Protein AF-A0A6A5HB30-F1 (afdb_monomer_lite)

Foldseek 3Di:
DDDDDPPPVCPPQDADDLVLLLVLLCQLPPPPDPVSVVVSLVSLLSHDDALVSCVVSVVLVSCVPRPVPPPVCVVSSVSNVVVSVVSVVVVVVVVVVVPPPPPPPDPVDHPDPPPPCVVVVVVVVCVVPVDDDDDDDPPDDPPPPDD

Structure (mmCIF, N/CA/C/O backbone):
data_AF-A0A6A5HB30-F1
#
_entry.id   AF-A0A6A5HB30-F1
#
loop_
_atom_site.group_PDB
_atom_site.id
_atom_site.type_symbol
_atom_site.label_atom_id
_atom_site.label_alt_id
_atom_site.label_comp_id
_atom_site.label_asym_id
_atom_site.label_entity_id
_atom_site.label_seq_id
_atom_site.pdbx_PDB_ins_code
_atom_site.Cartn_x
_atom_site.Cartn_y
_atom_site.Cartn_z
_atom_site.occupancy
_atom_site.B_iso_or_equiv
_atom_site.auth_seq_id
_atom_site.auth_comp_id
_atom_site.auth_asym_id
_atom_site.auth_atom_id
_atom_site.pdbx_PDB_model_num
ATOM 1 N N . MET A 1 1 ? 32.872 -23.293 -3.350 1.00 38.50 1 MET A N 1
ATOM 2 C CA . MET A 1 1 ? 32.042 -22.266 -4.014 1.00 38.50 1 MET A CA 1
ATOM 3 C C . MET A 1 1 ? 30.632 -22.384 -3.465 1.00 38.50 1 MET A C 1
ATOM 5 O O . MET A 1 1 ? 29.986 -23.395 -3.697 1.00 38.50 1 MET A O 1
ATOM 9 N N . SER A 1 2 ? 30.231 -21.427 -2.628 1.00 39.72 2 SER A N 1
ATOM 10 C CA . SER A 1 2 ? 28.937 -21.424 -1.940 1.00 39.72 2 SER A CA 1
ATOM 11 C C . SER A 1 2 ? 27.836 -21.044 -2.929 1.00 39.72 2 SER A C 1
ATOM 13 O O . SER A 1 2 ? 27.854 -19.940 -3.472 1.00 39.72 2 SER A O 1
ATOM 15 N N . GLN A 1 3 ? 26.915 -21.969 -3.198 1.00 41.75 3 GLN A N 1
ATOM 16 C CA . GLN A 1 3 ? 25.703 -21.702 -3.964 1.00 41.75 3 GLN A CA 1
ATOM 17 C C . GLN A 1 3 ? 24.759 -20.893 -3.071 1.00 41.75 3 GLN A C 1
ATOM 19 O O . GLN A 1 3 ? 24.111 -21.438 -2.178 1.00 41.75 3 GLN A O 1
ATOM 24 N N . TYR A 1 4 ? 24.713 -19.576 -3.272 1.00 42.59 4 TYR A N 1
ATOM 25 C CA . TYR A 1 4 ? 23.709 -18.743 -2.623 1.00 42.59 4 TYR A CA 1
ATOM 26 C C . TYR A 1 4 ? 22.340 -19.079 -3.212 1.00 42.59 4 TYR A C 1
ATOM 28 O O . TYR A 1 4 ? 22.024 -18.776 -4.360 1.00 42.59 4 TYR A O 1
ATOM 36 N N . SER A 1 5 ? 21.566 -19.778 -2.391 1.00 40.00 5 SER A N 1
ATOM 37 C CA . SER A 1 5 ? 20.179 -20.144 -2.607 1.00 40.00 5 SER A CA 1
ATOM 38 C C . SER A 1 5 ? 19.326 -18.925 -2.971 1.00 40.00 5 SER A C 1
ATOM 40 O O . SER A 1 5 ? 19.146 -18.012 -2.164 1.00 40.00 5 SER A O 1
ATOM 42 N N . ASN A 1 6 ? 18.767 -18.939 -4.182 1.00 41.19 6 ASN A N 1
ATOM 43 C CA . ASN A 1 6 ? 17.699 -18.045 -4.616 1.00 41.19 6 ASN A CA 1
ATOM 44 C C . ASN A 1 6 ? 16.396 -18.409 -3.888 1.00 41.19 6 ASN A C 1
ATOM 46 O O . ASN A 1 6 ? 15.515 -19.052 -4.457 1.00 41.19 6 ASN A O 1
ATOM 50 N N . TYR A 1 7 ? 16.240 -17.974 -2.639 1.00 42.50 7 TYR A N 1
ATOM 51 C CA . TYR A 1 7 ? 14.930 -17.952 -1.989 1.00 42.50 7 TYR A CA 1
ATOM 52 C C . TYR A 1 7 ? 14.141 -16.733 -2.480 1.00 42.50 7 TYR A C 1
ATOM 54 O O . TYR A 1 7 ? 13.927 -15.769 -1.751 1.00 42.50 7 TYR A O 1
ATOM 62 N N . SER A 1 8 ? 13.696 -16.776 -3.737 1.00 45.44 8 SER A N 1
ATOM 63 C CA . SER A 1 8 ? 12.471 -16.056 -4.084 1.00 45.44 8 SER A CA 1
ATOM 64 C C . SER A 1 8 ? 11.327 -16.906 -3.542 1.00 45.44 8 SER A C 1
ATOM 66 O O . SER A 1 8 ? 10.981 -17.934 -4.121 1.00 45.44 8 SER A O 1
ATOM 68 N N . ASP A 1 9 ? 10.808 -16.526 -2.372 1.00 41.88 9 ASP A N 1
ATOM 69 C CA . ASP A 1 9 ? 9.540 -17.020 -1.833 1.00 41.88 9 ASP A CA 1
ATOM 70 C C . ASP A 1 9 ? 8.457 -16.695 -2.874 1.00 41.88 9 ASP A C 1
ATOM 72 O O . ASP A 1 9 ? 7.873 -15.610 -2.892 1.00 41.88 9 ASP A O 1
ATOM 76 N N . ARG A 1 10 ? 8.278 -17.602 -3.843 1.00 48.53 10 ARG A N 1
ATOM 77 C CA . ARG A 1 10 ? 7.254 -17.542 -4.886 1.00 48.53 10 ARG A CA 1
ATOM 78 C C . ARG A 1 10 ? 5.907 -17.818 -4.230 1.00 48.53 10 ARG A C 1
ATOM 80 O O . ARG A 1 10 ? 5.270 -18.836 -4.495 1.00 48.53 10 ARG A O 1
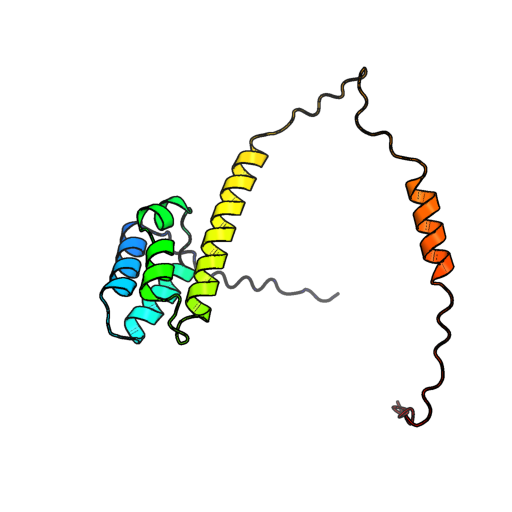ATOM 87 N N . ARG A 1 11 ? 5.438 -16.900 -3.386 1.00 49.28 11 ARG A N 1
ATOM 88 C CA . ARG A 1 11 ? 4.004 -16.792 -3.130 1.00 49.28 11 ARG A CA 1
ATOM 89 C C . ARG A 1 11 ? 3.377 -16.508 -4.481 1.00 49.28 11 ARG A C 1
ATOM 91 O O . ARG A 1 11 ? 3.699 -15.502 -5.109 1.00 49.28 11 ARG A O 1
ATOM 98 N N . SER A 1 12 ? 2.572 -17.452 -4.963 1.00 44.22 12 SER A N 1
ATOM 99 C CA . SER A 1 12 ? 1.877 -17.355 -6.242 1.00 44.22 12 SER A CA 1
ATOM 100 C C . SER A 1 12 ? 1.218 -15.983 -6.335 1.00 44.22 12 SER A C 1
ATOM 102 O O . SER A 1 12 ? 0.277 -15.697 -5.597 1.00 44.22 12 SER A O 1
ATOM 104 N N . ALA A 1 13 ? 1.755 -15.139 -7.212 1.00 48.69 13 ALA A N 1
ATOM 105 C CA . ALA A 1 13 ? 1.201 -13.855 -7.592 1.00 48.69 13 ALA A CA 1
ATOM 106 C C . ALA A 1 13 ? -0.289 -14.048 -7.904 1.00 48.69 13 ALA A C 1
ATOM 108 O O . ALA A 1 13 ? -0.641 -14.630 -8.929 1.00 48.69 13 ALA A O 1
ATOM 109 N N . VAL A 1 14 ? -1.172 -13.661 -6.978 1.00 51.62 14 VAL A N 1
ATOM 110 C CA . VAL A 1 14 ? -2.614 -13.809 -7.177 1.00 51.62 14 VAL A CA 1
ATOM 111 C C . VAL A 1 14 ? -2.991 -12.813 -8.268 1.00 51.62 14 VAL A C 1
ATOM 113 O O . VAL A 1 14 ? -2.870 -11.613 -8.008 1.00 51.62 14 VAL A O 1
ATOM 116 N N . PRO A 1 15 ? -3.456 -13.258 -9.454 1.00 54.09 15 PRO A N 1
ATOM 117 C CA . PRO A 1 15 ? -3.842 -12.342 -10.515 1.00 54.09 15 PRO A CA 1
ATOM 118 C C . PRO A 1 15 ? -4.932 -11.426 -9.964 1.00 54.09 15 PRO A C 1
ATOM 120 O O . PRO A 1 15 ? -6.010 -11.862 -9.532 1.00 54.09 15 PRO A O 1
ATOM 123 N N . ALA A 1 16 ? -4.588 -10.150 -9.854 1.00 61.09 16 ALA A N 1
ATOM 124 C CA . ALA A 1 16 ? -5.405 -9.188 -9.154 1.00 61.09 16 ALA A CA 1
ATOM 125 C C . ALA A 1 16 ? -6.556 -8.739 -10.060 1.00 61.09 16 ALA A C 1
ATOM 127 O O . ALA A 1 16 ? -6.384 -7.959 -10.990 1.00 61.09 16 ALA A O 1
ATOM 128 N N . SER A 1 17 ? -7.760 -9.231 -9.760 1.00 75.00 17 SER A N 1
ATOM 129 C CA . SER A 1 17 ? -8.995 -8.651 -10.287 1.00 75.00 17 SER A CA 1
ATOM 130 C C . SER A 1 17 ? -9.205 -7.272 -9.660 1.00 75.00 17 SER A C 1
ATOM 132 O O . SER A 1 17 ? -9.070 -7.108 -8.442 1.00 75.00 17 SER A O 1
ATOM 134 N N . PHE A 1 18 ? -9.594 -6.296 -10.482 1.00 85.25 18 PHE A N 1
ATOM 135 C CA . PHE A 1 18 ? -10.047 -4.970 -10.051 1.00 85.25 18 PHE A CA 1
ATOM 136 C C . PHE A 1 18 ? -11.014 -5.040 -8.856 1.00 85.25 18 PHE A C 1
ATOM 138 O O . PHE A 1 18 ? -10.934 -4.234 -7.930 1.00 85.25 18 PHE A O 1
ATOM 145 N N . GLU A 1 19 ? -11.880 -6.053 -8.817 1.00 88.12 19 GLU A N 1
ATOM 146 C CA . GLU A 1 19 ? -12.846 -6.259 -7.737 1.00 88.12 19 GLU A CA 1
ATOM 147 C C . GLU A 1 19 ? -12.191 -6.553 -6.385 1.00 88.12 19 GLU A C 1
ATOM 149 O O . GLU A 1 19 ? -12.672 -6.077 -5.356 1.00 88.12 19 GLU A O 1
ATOM 154 N N . LYS A 1 20 ? -11.075 -7.292 -6.365 1.00 90.88 20 LYS A N 1
ATOM 155 C CA . LYS A 1 20 ? -10.335 -7.575 -5.126 1.00 90.88 20 LYS A CA 1
ATOM 156 C C . LYS A 1 20 ? -9.680 -6.311 -4.588 1.00 90.88 20 LYS A C 1
ATOM 158 O O . LYS A 1 20 ? -9.789 -6.034 -3.395 1.00 90.88 20 LYS A O 1
ATOM 163 N N . VAL A 1 21 ? -9.072 -5.515 -5.470 1.00 92.06 21 VAL A N 1
ATOM 164 C CA . VAL A 1 21 ? -8.468 -4.224 -5.102 1.00 92.06 21 VAL A CA 1
ATOM 165 C C . VAL A 1 21 ? -9.536 -3.298 -4.536 1.00 92.06 21 VAL A C 1
ATOM 167 O O . VAL A 1 21 ? -9.348 -2.719 -3.466 1.00 92.06 21 VAL A O 1
ATOM 170 N N . LYS A 1 22 ? -10.692 -3.233 -5.207 1.00 93.75 22 LYS A N 1
ATOM 171 C CA . LYS A 1 22 ? -11.865 -2.467 -4.781 1.00 93.75 22 LYS A CA 1
ATOM 172 C C . LYS A 1 22 ? -12.415 -2.944 -3.436 1.00 93.75 22 LYS A C 1
ATOM 174 O O . LYS A 1 22 ? -12.831 -2.131 -2.616 1.00 93.75 22 LYS A O 1
ATOM 179 N N . ARG A 1 23 ? -12.430 -4.255 -3.189 1.00 94.56 23 ARG A N 1
ATOM 180 C CA . ARG A 1 23 ? -12.871 -4.819 -1.910 1.00 94.56 23 ARG A CA 1
ATOM 181 C C . ARG A 1 23 ? -11.931 -4.418 -0.777 1.00 94.56 23 ARG A C 1
ATOM 183 O O . ARG A 1 23 ? -12.400 -3.858 0.204 1.00 94.56 23 ARG A O 1
ATOM 190 N N . TYR A 1 24 ? -10.625 -4.628 -0.930 1.00 95.00 24 TYR A N 1
ATOM 191 C CA . TYR A 1 24 ? -9.669 -4.256 0.115 1.00 95.00 24 TYR A CA 1
ATOM 192 C C . TYR A 1 24 ? -9.621 -2.744 0.352 1.00 95.00 24 TYR A C 1
ATOM 194 O O . TYR A 1 24 ? -9.531 -2.307 1.494 1.00 95.00 24 TYR A O 1
ATOM 202 N N . THR A 1 25 ? -9.760 -1.923 -0.691 1.00 94.19 25 THR A N 1
ATOM 203 C CA . THR A 1 25 ? -9.892 -0.467 -0.504 1.00 94.19 25 THR A CA 1
ATOM 204 C C . THR A 1 25 ? -11.166 -0.086 0.240 1.00 94.19 25 THR A C 1
ATOM 206 O O . THR A 1 25 ? -11.108 0.778 1.110 1.00 94.19 25 THR A O 1
ATOM 209 N N . LYS A 1 26 ? -12.302 -0.741 -0.026 1.00 95.69 26 LYS A N 1
ATOM 210 C CA . LYS A 1 26 ? -13.515 -0.553 0.785 1.00 95.69 26 LYS A CA 1
ATOM 211 C C . LYS A 1 26 ? -13.289 -0.953 2.241 1.00 95.69 26 LYS A C 1
ATOM 213 O O . LYS A 1 26 ? -13.681 -0.200 3.128 1.00 95.69 26 LYS A O 1
ATOM 218 N N . ASP A 1 27 ? -12.631 -2.082 2.484 1.00 96.31 27 ASP A N 1
ATOM 219 C CA . ASP A 1 27 ? -12.310 -2.541 3.837 1.00 96.31 27 ASP A CA 1
ATOM 220 C C . ASP A 1 27 ? -11.443 -1.506 4.579 1.00 96.31 27 ASP A C 1
ATOM 222 O O . ASP A 1 27 ? -11.701 -1.223 5.746 1.00 96.31 27 ASP A O 1
ATOM 226 N N . LEU A 1 28 ? -10.491 -0.856 3.896 1.00 95.12 28 LEU A N 1
ATOM 227 C CA . LEU A 1 28 ? -9.703 0.244 4.469 1.00 95.12 28 LEU A CA 1
ATOM 228 C C . LEU A 1 28 ? -10.526 1.504 4.782 1.00 95.12 28 LEU A C 1
ATOM 230 O O . LEU A 1 28 ? -10.146 2.262 5.670 1.00 95.12 28 LEU A O 1
ATOM 234 N N . VAL A 1 29 ? -11.617 1.777 4.068 1.00 95.81 29 VAL A N 1
ATOM 235 C CA . VAL A 1 29 ? -12.422 2.993 4.292 1.00 95.81 29 VAL A CA 1
ATOM 236 C C . VAL A 1 29 ? -13.481 2.777 5.370 1.00 95.81 29 VAL A C 1
ATOM 238 O O . VAL A 1 29 ? -13.685 3.645 6.216 1.00 95.81 29 VAL A O 1
ATOM 241 N N . TYR A 1 30 ? -14.174 1.640 5.323 1.00 95.31 30 TYR A N 1
ATOM 242 C CA . TYR A 1 30 ? -15.398 1.429 6.097 1.00 95.31 30 TYR A CA 1
ATOM 243 C C . TYR A 1 30 ? -15.214 0.517 7.308 1.00 95.31 30 TYR A C 1
ATOM 245 O O . TYR A 1 30 ? -16.040 0.559 8.222 1.00 95.31 30 TYR A O 1
ATOM 253 N N . SER A 1 31 ? -14.166 -0.311 7.340 1.00 93.56 31 SER A N 1
ATOM 254 C CA . SER A 1 31 ? -13.970 -1.222 8.464 1.00 93.56 31 SER A CA 1
ATOM 255 C C . SER A 1 31 ? -13.434 -0.492 9.692 1.00 93.56 31 SER A C 1
ATOM 257 O O . SER A 1 31 ? -12.569 0.379 9.599 1.00 93.56 31 SER A O 1
ATOM 259 N N . LYS A 1 32 ? -13.932 -0.888 10.865 1.00 92.44 32 LYS A N 1
ATOM 260 C CA . LYS A 1 32 ? -13.403 -0.474 12.174 1.00 92.44 32 LYS A CA 1
ATOM 261 C C . LYS A 1 32 ? -12.508 -1.549 12.797 1.00 92.44 32 LYS A C 1
ATOM 263 O O . LYS A 1 32 ? -11.760 -1.266 13.730 1.00 92.44 32 LYS A O 1
ATOM 268 N N . ASP A 1 33 ? -12.555 -2.770 12.267 1.00 95.94 33 ASP A N 1
ATOM 269 C CA . ASP A 1 33 ? -11.836 -3.910 12.819 1.00 95.94 33 ASP A CA 1
ATOM 270 C C . ASP A 1 33 ? -10.379 -3.921 12.365 1.00 95.94 33 ASP A C 1
ATOM 272 O O . ASP A 1 33 ? -10.076 -4.138 11.188 1.00 95.94 33 ASP A O 1
ATOM 276 N N . LYS A 1 34 ? -9.453 -3.800 13.326 1.00 94.12 34 LYS A N 1
ATOM 277 C CA . LYS A 1 34 ? -8.003 -3.816 13.058 1.00 94.12 34 LYS A CA 1
ATOM 278 C C . LYS A 1 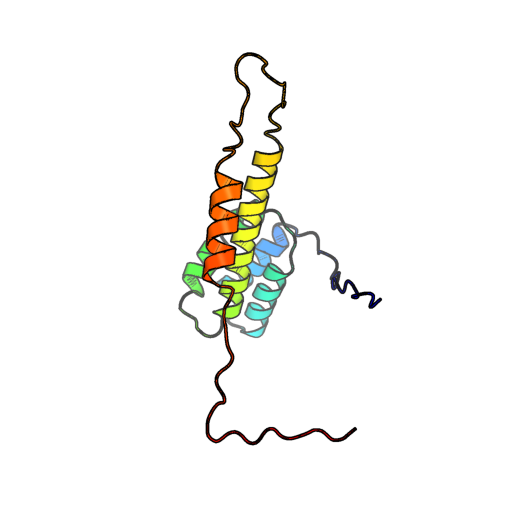34 ? -7.563 -5.056 12.272 1.00 94.12 34 LYS A C 1
ATOM 280 O O . LYS A 1 34 ? -6.719 -4.962 11.387 1.00 94.12 34 LYS A O 1
ATOM 285 N N . LYS A 1 35 ? -8.158 -6.224 12.549 1.00 95.62 35 LYS A N 1
ATOM 286 C CA . LYS A 1 35 ? -7.856 -7.477 11.829 1.00 95.62 35 LYS A CA 1
ATOM 287 C C . LYS A 1 35 ? -8.224 -7.392 10.346 1.00 95.62 35 LYS A C 1
ATOM 289 O O . LYS A 1 35 ? -7.461 -7.852 9.501 1.00 95.62 35 LYS A O 1
ATOM 294 N N . VAL A 1 36 ? -9.372 -6.793 10.034 1.00 96.31 36 VAL A N 1
ATOM 295 C CA . VAL A 1 36 ? -9.848 -6.617 8.656 1.00 96.31 36 VAL A CA 1
ATOM 296 C C . VAL A 1 36 ? -8.981 -5.595 7.926 1.00 96.31 36 VAL A C 1
ATOM 298 O O . VAL A 1 36 ? -8.541 -5.861 6.812 1.00 96.31 36 VAL A O 1
ATOM 301 N N . ILE A 1 37 ? -8.653 -4.481 8.585 1.00 95.88 37 ILE A N 1
ATOM 302 C CA . ILE A 1 37 ? -7.760 -3.445 8.050 1.00 95.88 37 ILE A CA 1
ATOM 303 C C . ILE A 1 37 ? -6.371 -4.028 7.740 1.00 95.88 37 ILE A C 1
ATOM 305 O O . ILE A 1 37 ? -5.870 -3.873 6.629 1.00 95.88 37 ILE A O 1
ATOM 309 N N . ASN A 1 38 ? -5.769 -4.771 8.674 1.00 95.56 38 ASN A N 1
ATOM 310 C CA . ASN A 1 38 ? -4.465 -5.410 8.463 1.00 95.56 38 ASN A CA 1
ATOM 311 C C . ASN A 1 38 ? -4.496 -6.431 7.322 1.00 95.56 38 ASN A C 1
ATOM 313 O O . ASN A 1 38 ? -3.570 -6.481 6.512 1.00 95.56 38 ASN A O 1
ATOM 317 N N . ARG A 1 39 ? -5.577 -7.212 7.215 1.00 95.75 39 ARG A N 1
ATOM 318 C CA . ARG A 1 39 ? -5.772 -8.130 6.089 1.00 95.75 39 ARG A CA 1
ATOM 319 C C . ARG A 1 39 ? -5.878 -7.380 4.762 1.00 95.75 39 ARG A C 1
ATOM 321 O O . ARG A 1 39 ? -5.326 -7.849 3.772 1.00 95.75 39 ARG A O 1
ATOM 328 N N . ALA A 1 40 ? -6.562 -6.239 4.734 1.00 95.81 40 ALA A N 1
ATOM 329 C CA . ALA A 1 40 ? -6.673 -5.413 3.539 1.00 95.81 40 ALA A CA 1
ATOM 330 C C . ALA A 1 40 ? -5.315 -4.829 3.123 1.00 95.81 40 ALA A C 1
ATOM 332 O O . ALA A 1 40 ? -4.958 -4.908 1.949 1.00 95.81 40 ALA A O 1
ATOM 333 N N . PHE A 1 41 ? -4.522 -4.330 4.078 1.00 96.19 41 PHE A N 1
ATOM 334 C CA . PHE A 1 41 ? -3.150 -3.882 3.824 1.00 96.19 41 PHE A CA 1
ATOM 335 C C . PHE A 1 41 ? -2.277 -4.990 3.234 1.00 96.19 41 PHE A C 1
ATOM 337 O O . PHE A 1 41 ? -1.652 -4.786 2.194 1.00 96.19 41 PHE A O 1
ATOM 344 N N . LEU A 1 42 ? -2.273 -6.168 3.863 1.00 94.56 42 LEU A N 1
ATOM 345 C CA . LEU A 1 42 ? -1.506 -7.317 3.386 1.00 94.56 42 LEU A CA 1
ATOM 346 C C . LEU A 1 42 ? -1.966 -7.750 1.988 1.00 94.56 42 LEU A C 1
ATOM 348 O O . LEU A 1 42 ? -1.145 -7.919 1.093 1.00 94.56 42 LEU A O 1
ATOM 352 N N . GLY A 1 43 ? -3.281 -7.839 1.772 1.00 93.12 43 GLY A N 1
ATOM 353 C CA . GLY A 1 43 ? -3.851 -8.194 0.476 1.00 93.12 43 GLY A CA 1
ATOM 354 C C . GLY A 1 43 ? -3.442 -7.221 -0.631 1.00 93.12 43 GLY A C 1
ATOM 355 O O . GLY A 1 43 ? -3.035 -7.651 -1.707 1.00 93.12 43 GLY A O 1
ATOM 356 N N . LEU A 1 44 ? -3.476 -5.912 -0.368 1.00 93.69 44 LEU A N 1
ATOM 357 C CA . LEU A 1 44 ? -3.006 -4.904 -1.323 1.00 93.69 44 LEU A CA 1
ATOM 358 C C . LEU A 1 44 ? -1.492 -5.004 -1.582 1.00 93.69 44 LEU A C 1
ATOM 360 O O . LEU A 1 44 ? -1.048 -4.801 -2.716 1.00 93.69 44 LEU A O 1
ATOM 364 N N . ALA A 1 45 ? -0.701 -5.342 -0.562 1.00 92.12 45 ALA A N 1
ATOM 365 C CA . ALA A 1 45 ? 0.749 -5.480 -0.669 1.00 92.12 45 ALA A CA 1
ATOM 366 C C . ALA A 1 45 ? 1.172 -6.736 -1.450 1.00 92.12 45 ALA A C 1
ATOM 368 O O . ALA A 1 45 ? 2.136 -6.672 -2.209 1.00 92.12 45 ALA A O 1
ATOM 369 N N . GLU A 1 46 ? 0.424 -7.834 -1.359 1.00 90.94 46 GLU A N 1
ATOM 370 C CA . GLU A 1 46 ? 0.737 -9.096 -2.050 1.00 90.94 46 GLU A CA 1
ATOM 371 C C . GLU A 1 46 ? 0.201 -9.160 -3.493 1.00 90.94 46 GLU A C 1
ATOM 373 O O . GLU A 1 46 ? 0.725 -9.902 -4.319 1.00 90.94 46 GLU A O 1
ATOM 378 N N . MET A 1 47 ? -0.824 -8.375 -3.838 1.00 89.31 47 MET A N 1
ATOM 379 C CA . MET A 1 47 ? -1.429 -8.399 -5.179 1.00 89.31 47 MET A CA 1
ATOM 380 C C . MET A 1 47 ? -0.496 -7.899 -6.285 1.00 89.31 47 MET A C 1
ATOM 382 O O . MET A 1 47 ? -0.012 -6.771 -6.232 1.00 89.31 47 MET A O 1
ATOM 386 N N . THR A 1 48 ? -0.339 -8.665 -7.354 1.00 86.44 48 THR A N 1
ATOM 387 C CA . THR A 1 48 ? 0.352 -8.224 -8.570 1.00 86.44 48 THR A CA 1
ATOM 388 C C . THR A 1 48 ? -0.670 -7.694 -9.578 1.00 86.44 48 THR A C 1
ATOM 390 O O . THR A 1 48 ? -1.403 -8.450 -10.217 1.00 86.44 48 THR A O 1
ATOM 393 N N . CYS A 1 49 ? -0.751 -6.371 -9.704 1.00 85.38 49 CYS A N 1
ATOM 394 C CA . CYS A 1 49 ? -1.551 -5.693 -10.725 1.00 85.38 49 CYS A CA 1
ATOM 395 C C . CYS A 1 49 ? -0.813 -4.474 -11.272 1.00 85.38 49 CYS A C 1
ATOM 397 O O . CYS A 1 49 ? 0.021 -3.900 -10.565 1.00 85.38 49 CYS A O 1
ATOM 399 N N . PRO A 1 50 ? -1.168 -4.043 -12.493 1.00 88.88 50 PRO A N 1
ATOM 400 C CA . PRO A 1 50 ? -0.632 -2.819 -13.049 1.00 88.88 50 PRO A CA 1
ATOM 401 C C . PRO A 1 50 ? -1.176 -1.600 -12.286 1.00 88.88 50 PRO A C 1
ATOM 403 O O . PRO A 1 50 ? -2.238 -1.649 -11.644 1.00 88.88 50 PRO A O 1
ATOM 406 N N . ILE A 1 51 ? -0.416 -0.505 -12.331 1.00 92.06 51 ILE A N 1
ATOM 407 C CA . ILE A 1 51 ? -0.660 0.693 -11.518 1.00 92.06 51 ILE A CA 1
ATOM 408 C C . ILE A 1 51 ? -2.049 1.304 -11.757 1.00 92.06 51 ILE A C 1
ATOM 410 O O . ILE A 1 51 ? -2.660 1.803 -10.807 1.00 92.06 51 ILE A O 1
ATOM 414 N N . GLU A 1 52 ? -2.616 1.179 -12.965 1.00 91.06 52 GLU A N 1
ATOM 415 C CA . GLU A 1 52 ? -3.916 1.780 -13.303 1.00 91.06 52 GLU A CA 1
ATOM 416 C C . GLU A 1 52 ? -5.045 1.246 -12.416 1.00 91.06 52 GLU A C 1
ATOM 418 O O . GLU A 1 52 ? -6.018 1.951 -12.148 1.00 91.06 52 GLU A O 1
ATOM 423 N N . ILE A 1 53 ? -4.945 -0.001 -11.948 1.00 91.75 53 ILE A N 1
ATOM 424 C CA . ILE A 1 53 ? -5.964 -0.595 -11.078 1.00 91.75 53 ILE A CA 1
ATOM 425 C C . ILE A 1 53 ? -5.956 0.089 -9.707 1.00 91.75 53 ILE A C 1
ATOM 427 O O . ILE A 1 53 ? -7.023 0.404 -9.167 1.00 91.75 53 ILE A O 1
ATOM 431 N N . PHE A 1 54 ? -4.770 0.354 -9.156 1.00 92.44 54 PHE A N 1
ATOM 432 C CA . PHE A 1 54 ? -4.634 1.053 -7.880 1.00 92.44 54 PHE A CA 1
ATOM 433 C C . PHE A 1 54 ? -5.052 2.524 -7.991 1.00 92.44 54 PHE A C 1
ATOM 435 O O . PHE A 1 54 ? -5.713 3.041 -7.086 1.00 92.44 54 PHE A O 1
ATOM 442 N N . GLU A 1 55 ? -4.734 3.175 -9.112 1.00 92.56 55 GLU A N 1
ATOM 443 C CA . GLU A 1 55 ? -5.132 4.558 -9.396 1.00 92.56 55 GLU A CA 1
ATOM 444 C C . GLU A 1 55 ? -6.650 4.691 -9.556 1.00 92.56 55 GLU A C 1
ATOM 446 O O . GLU A 1 55 ? -7.263 5.552 -8.916 1.00 92.56 55 GLU A O 1
ATOM 451 N N . LYS A 1 56 ? -7.289 3.784 -10.310 1.00 92.38 56 LYS A N 1
ATOM 452 C CA . LYS A 1 56 ? -8.756 3.729 -10.446 1.00 92.38 56 LYS A CA 1
ATOM 453 C C . LYS A 1 56 ? -9.457 3.514 -9.103 1.00 92.38 56 LYS A C 1
ATOM 455 O O . LYS A 1 56 ? -10.517 4.090 -8.872 1.00 92.38 56 LYS A O 1
ATOM 460 N N . CYS A 1 57 ? -8.871 2.715 -8.210 1.00 92.50 57 CYS A N 1
ATOM 461 C CA . CYS A 1 57 ? -9.398 2.502 -6.857 1.00 92.50 57 CYS A CA 1
ATOM 462 C C . CYS A 1 57 ? -9.005 3.609 -5.863 1.00 92.50 57 CYS A C 1
ATOM 464 O O . CYS A 1 57 ? -9.381 3.527 -4.695 1.00 92.50 57 CYS A O 1
ATOM 466 N N . GLN A 1 58 ? -8.264 4.633 -6.302 1.00 94.19 58 GLN A N 1
ATOM 467 C CA . GLN A 1 58 ? -7.831 5.775 -5.492 1.00 94.19 58 GLN A CA 1
ATOM 468 C C . GLN A 1 58 ? -7.094 5.376 -4.202 1.00 94.19 58 GLN A C 1
ATOM 470 O O . GLN A 1 58 ? -7.213 6.044 -3.173 1.00 94.19 58 GLN A O 1
ATOM 475 N N . VAL A 1 59 ? -6.314 4.292 -4.258 1.00 94.12 59 VAL A N 1
ATOM 476 C CA . VAL A 1 59 ? -5.668 3.689 -3.078 1.00 94.12 59 VAL A CA 1
ATOM 477 C C . VAL A 1 59 ? -4.780 4.707 -2.363 1.00 94.12 59 VAL A C 1
ATOM 479 O O . VAL A 1 59 ? -4.915 4.899 -1.160 1.00 94.12 59 VAL A O 1
ATOM 482 N N . GLU A 1 60 ? -3.939 5.432 -3.101 1.00 94.38 60 GLU A N 1
ATOM 483 C CA . GLU A 1 60 ? -3.034 6.444 -2.539 1.00 94.38 60 GLU A CA 1
ATOM 484 C C . GLU A 1 60 ? -3.784 7.569 -1.808 1.00 94.38 60 GLU A C 1
ATOM 486 O O . GLU A 1 60 ? -3.417 7.944 -0.695 1.00 94.38 60 GLU A O 1
ATOM 491 N N . LYS A 1 61 ? -4.898 8.051 -2.379 1.00 95.12 61 LYS A N 1
ATOM 492 C CA . LYS A 1 61 ? -5.741 9.078 -1.745 1.00 95.12 61 LYS A CA 1
ATOM 493 C C . LYS A 1 61 ? -6.350 8.571 -0.440 1.00 95.12 61 LYS A C 1
ATOM 495 O O . LYS A 1 61 ? -6.415 9.315 0.536 1.00 95.12 61 LYS A O 1
ATOM 500 N N . ILE A 1 62 ? -6.786 7.310 -0.408 1.00 94.81 62 ILE A N 1
ATOM 501 C CA . ILE A 1 62 ? -7.337 6.676 0.797 1.00 94.81 62 ILE A CA 1
ATOM 502 C C . ILE A 1 62 ? -6.257 6.561 1.879 1.00 94.81 62 ILE A C 1
ATOM 504 O O . ILE A 1 62 ? -6.514 6.923 3.028 1.00 94.81 62 ILE A O 1
ATOM 508 N N . LEU A 1 63 ? -5.048 6.120 1.523 1.00 95.00 63 LEU A N 1
ATOM 509 C CA . LEU A 1 63 ? -3.926 6.030 2.462 1.00 95.00 63 LEU A CA 1
ATOM 510 C C . LEU A 1 63 ? -3.596 7.399 3.066 1.00 95.00 63 LEU A C 1
ATOM 512 O O . LEU A 1 63 ? -3.521 7.532 4.289 1.00 95.00 63 LEU A O 1
ATOM 516 N N . GLN A 1 64 ? -3.489 8.430 2.225 1.00 94.38 64 GLN A N 1
ATOM 517 C CA . GLN A 1 64 ? -3.204 9.790 2.678 1.00 94.38 64 GLN A CA 1
ATOM 518 C C . GLN A 1 64 ? -4.313 10.354 3.575 1.00 94.38 64 GLN A C 1
ATOM 520 O O . GLN A 1 64 ? -4.018 10.951 4.606 1.00 94.38 64 GLN A O 1
ATOM 525 N N . LYS A 1 65 ? -5.584 10.145 3.214 1.00 95.00 65 LYS A N 1
ATOM 526 C CA . LYS A 1 65 ? -6.725 10.714 3.942 1.00 95.00 65 LYS A CA 1
ATOM 527 C C . LYS A 1 65 ? -6.995 10.027 5.280 1.00 95.00 65 LYS A C 1
ATOM 529 O O . LYS A 1 65 ? -7.344 10.699 6.243 1.00 95.00 65 LYS A O 1
ATOM 534 N N . PHE A 1 66 ? -6.899 8.700 5.336 1.00 93.19 66 PHE A N 1
ATOM 535 C CA . PHE A 1 66 ? -7.373 7.930 6.493 1.00 93.19 66 PHE A CA 1
ATOM 536 C C . PHE A 1 66 ? -6.261 7.359 7.372 1.00 93.19 66 PHE A C 1
ATOM 538 O O . PHE A 1 66 ? -6.553 6.962 8.504 1.00 93.19 66 PHE A O 1
ATOM 545 N N . TYR A 1 67 ? -5.024 7.275 6.871 1.00 94.06 67 TYR A N 1
ATOM 546 C CA . TYR A 1 67 ? -3.949 6.525 7.529 1.00 94.06 67 TYR A CA 1
ATOM 547 C C . TYR A 1 67 ? -2.624 7.286 7.675 1.00 94.06 67 TYR A C 1
ATOM 549 O O . TYR A 1 67 ? -1.791 6.846 8.462 1.00 94.06 67 TYR A O 1
ATOM 557 N N . LYS A 1 68 ? -2.437 8.440 7.017 1.00 89.88 68 LYS A N 1
ATOM 558 C CA . LYS A 1 68 ? -1.190 9.231 7.084 1.00 89.88 68 LYS A CA 1
ATOM 559 C C . LYS A 1 68 ? -0.777 9.635 8.500 1.00 89.88 68 LYS A C 1
ATOM 561 O O . LYS A 1 68 ? 0.408 9.660 8.791 1.00 89.88 68 LYS A O 1
ATOM 566 N N . GLU A 1 69 ? -1.736 9.942 9.367 1.00 92.62 69 GLU A N 1
ATOM 567 C CA . GLU A 1 69 ? -1.477 10.372 10.752 1.00 92.62 69 GLU A CA 1
ATOM 568 C C . GLU A 1 69 ? -1.601 9.221 11.762 1.00 92.62 69 GLU A C 1
ATOM 570 O O . GLU A 1 69 ? -1.366 9.393 12.957 1.00 92.62 69 GLU A O 1
ATOM 575 N N . LYS A 1 70 ? -1.958 8.015 11.301 1.00 91.69 70 LYS A N 1
ATOM 576 C CA . LYS A 1 70 ? -2.147 6.856 12.175 1.00 91.69 70 LYS A CA 1
ATOM 577 C C . LYS A 1 70 ? -0.846 6.081 12.322 1.00 91.69 70 LYS A C 1
ATOM 579 O O . LYS A 1 70 ? -0.548 5.206 11.509 1.00 91.69 70 LYS A O 1
ATOM 584 N N . VAL A 1 71 ? -0.132 6.351 13.414 1.00 92.56 71 VAL A N 1
ATOM 585 C CA . VAL A 1 71 ? 1.162 5.726 13.749 1.00 92.56 71 VAL A CA 1
ATOM 586 C C . VAL A 1 71 ? 1.110 4.195 13.689 1.00 92.56 71 VAL A C 1
ATOM 588 O O . VAL A 1 71 ? 2.039 3.565 13.194 1.00 92.56 71 VAL A O 1
ATOM 591 N N . GLU A 1 72 ? -0.012 3.593 14.102 1.00 92.81 72 GLU A N 1
ATOM 592 C CA . GLU A 1 72 ? -0.226 2.136 14.076 1.00 92.81 72 GLU A CA 1
ATOM 593 C C . GLU A 1 72 ? -0.082 1.502 12.679 1.00 92.81 72 GLU A C 1
ATOM 595 O O . GLU A 1 72 ? 0.178 0.303 12.575 1.00 92.81 72 GLU A O 1
ATOM 600 N N . TYR A 1 73 ? -0.266 2.289 11.613 1.00 94.94 73 TYR A N 1
ATOM 601 C CA . TYR A 1 73 ? -0.267 1.814 10.228 1.00 94.94 73 TYR A CA 1
ATOM 602 C C . TYR A 1 73 ? 0.871 2.397 9.380 1.00 94.94 73 TYR A C 1
ATOM 604 O O . TYR A 1 73 ? 0.890 2.187 8.167 1.00 94.94 73 TYR A O 1
ATOM 612 N N . PHE A 1 74 ? 1.826 3.121 9.976 1.00 94.44 74 PHE A N 1
ATOM 613 C CA . PHE A 1 74 ? 2.908 3.785 9.231 1.00 94.44 74 PHE A CA 1
ATOM 614 C C . PHE A 1 74 ? 3.718 2.822 8.372 1.00 94.44 74 PHE A C 1
ATOM 616 O O . PHE A 1 74 ? 3.998 3.114 7.211 1.00 94.44 74 PHE A O 1
ATOM 623 N N . TYR A 1 75 ? 4.055 1.654 8.916 1.00 94.81 75 TYR A N 1
ATOM 624 C CA . TYR A 1 75 ? 4.786 0.642 8.165 1.00 94.81 75 TYR A CA 1
ATOM 625 C C . TYR A 1 75 ? 3.992 0.178 6.935 1.00 94.81 75 TYR A C 1
ATOM 627 O O . TYR A 1 75 ? 4.507 0.191 5.820 1.00 94.81 75 TYR A O 1
ATOM 635 N N . GLN A 1 76 ? 2.716 -0.161 7.117 1.00 94.69 76 GLN A N 1
ATOM 636 C CA . GLN A 1 76 ? 1.839 -0.652 6.056 1.00 94.69 76 GLN A CA 1
ATOM 637 C C . GLN A 1 76 ? 1.611 0.413 4.974 1.00 94.69 76 GLN A C 1
ATOM 639 O O . GLN A 1 76 ? 1.633 0.100 3.781 1.00 94.69 76 GLN A O 1
ATOM 644 N N . VAL A 1 77 ? 1.436 1.676 5.377 1.00 95.12 77 VAL A N 1
ATOM 645 C CA . VAL A 1 77 ? 1.316 2.817 4.460 1.00 95.12 77 VAL A CA 1
ATOM 646 C C . VAL A 1 77 ? 2.601 2.992 3.653 1.00 95.12 77 VAL A C 1
ATOM 648 O O . VAL A 1 77 ? 2.524 3.119 2.431 1.00 95.12 77 VAL A O 1
ATOM 651 N N . ASN A 1 78 ? 3.772 2.941 4.291 1.00 94.50 78 ASN A N 1
ATOM 652 C CA . ASN A 1 78 ? 5.057 3.074 3.601 1.00 94.50 78 ASN A CA 1
ATOM 653 C C . ASN A 1 78 ? 5.295 1.935 2.606 1.00 94.50 78 ASN A C 1
ATOM 655 O O . ASN A 1 78 ? 5.689 2.191 1.471 1.00 94.50 78 ASN A O 1
ATOM 659 N N . VAL A 1 79 ? 4.998 0.691 2.992 1.00 94.44 79 VAL A N 1
ATOM 660 C CA . VAL A 1 79 ? 5.120 -0.475 2.103 1.00 94.44 79 VAL A CA 1
ATOM 661 C C . VAL A 1 79 ? 4.259 -0.302 0.852 1.00 94.44 79 VAL A C 1
ATOM 663 O O . VAL A 1 79 ? 4.755 -0.471 -0.263 1.00 94.44 79 VAL A O 1
ATOM 666 N N . LEU A 1 80 ? 2.988 0.080 1.012 1.00 94.38 80 LEU A N 1
ATOM 667 C CA . LEU A 1 80 ? 2.106 0.309 -0.133 1.00 94.38 80 LEU A CA 1
ATOM 668 C C . LEU A 1 80 ? 2.535 1.515 -0.971 1.00 94.38 80 LEU A C 1
ATOM 670 O O . LEU A 1 80 ? 2.480 1.445 -2.193 1.00 94.38 80 LEU A O 1
ATOM 674 N N . THR A 1 81 ? 2.983 2.599 -0.341 1.00 94.06 81 THR A N 1
ATOM 675 C CA . THR A 1 81 ? 3.439 3.803 -1.054 1.00 94.06 81 THR A CA 1
ATOM 676 C C . THR A 1 81 ? 4.660 3.493 -1.914 1.00 94.06 81 THR A C 1
ATOM 678 O O . THR A 1 81 ? 4.680 3.821 -3.099 1.00 94.06 81 THR A O 1
ATOM 681 N N . ASN A 1 82 ? 5.636 2.774 -1.356 1.00 93.50 82 ASN A N 1
ATOM 682 C CA . ASN A 1 82 ? 6.810 2.324 -2.095 1.00 93.50 82 ASN A CA 1
ATOM 683 C C . ASN A 1 82 ? 6.412 1.435 -3.271 1.00 93.50 82 ASN A C 1
ATOM 685 O O . ASN A 1 82 ? 6.873 1.667 -4.381 1.00 93.50 82 ASN A O 1
ATOM 689 N N . LYS A 1 83 ? 5.493 0.489 -3.060 1.00 92.50 83 LYS A N 1
ATOM 690 C CA . LYS A 1 83 ? 4.980 -0.371 -4.129 1.00 92.50 83 LYS A CA 1
ATOM 691 C C . LYS A 1 83 ? 4.303 0.409 -5.261 1.00 92.50 83 LYS A C 1
ATOM 693 O O . LYS A 1 83 ? 4.493 0.090 -6.429 1.00 92.50 83 LYS A O 1
ATOM 698 N N . LEU A 1 84 ? 3.494 1.419 -4.946 1.00 93.31 84 LEU A N 1
ATOM 699 C CA . LEU A 1 84 ? 2.873 2.251 -5.981 1.00 93.31 84 LEU A CA 1
ATOM 700 C C . LEU A 1 84 ? 3.932 3.036 -6.765 1.00 93.31 84 LEU A C 1
ATOM 702 O O . LEU A 1 84 ? 3.831 3.142 -7.985 1.00 93.31 84 LEU A O 1
ATOM 706 N N . ASN A 1 85 ? 4.966 3.531 -6.084 1.00 92.62 85 ASN A N 1
ATOM 707 C CA . ASN A 1 85 ? 6.079 4.218 -6.731 1.00 92.62 85 ASN A CA 1
ATOM 708 C C . ASN A 1 85 ? 6.897 3.282 -7.627 1.00 92.62 85 ASN A C 1
ATOM 710 O O . ASN A 1 85 ? 7.195 3.664 -8.755 1.00 92.62 85 ASN A O 1
ATOM 714 N N . THR A 1 86 ? 7.197 2.054 -7.188 1.00 91.19 86 THR A N 1
ATOM 715 C CA . THR A 1 86 ? 7.908 1.084 -8.036 1.00 91.19 86 THR A CA 1
ATOM 716 C C . THR A 1 86 ? 7.105 0.758 -9.289 1.00 91.19 86 THR A C 1
ATOM 718 O O . THR A 1 86 ? 7.636 0.861 -10.384 1.00 91.19 86 THR A O 1
ATOM 721 N N . LEU A 1 87 ? 5.797 0.505 -9.158 1.00 90.12 87 LEU A N 1
ATOM 72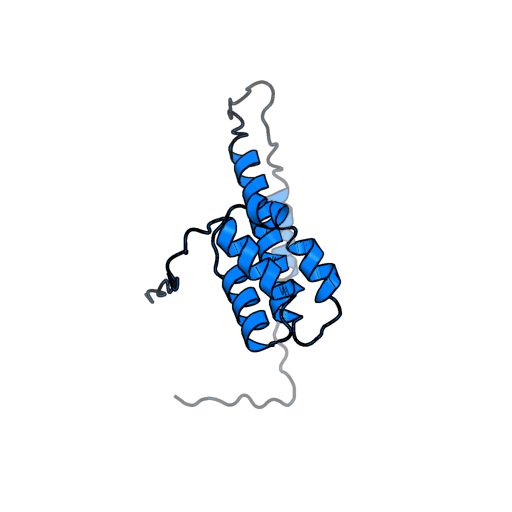2 C CA . LEU A 1 87 ? 4.931 0.237 -10.312 1.00 90.12 87 LEU A CA 1
ATOM 723 C C . LEU A 1 87 ? 4.848 1.424 -11.291 1.00 90.12 87 LEU A C 1
ATOM 725 O O . LEU A 1 87 ? 4.700 1.221 -12.495 1.00 90.12 87 LEU A O 1
ATOM 729 N N . ARG A 1 88 ? 4.944 2.669 -10.800 1.00 89.19 88 ARG A N 1
ATOM 730 C CA . ARG A 1 88 ? 5.057 3.855 -11.667 1.00 89.19 88 ARG A CA 1
ATOM 731 C C . ARG A 1 88 ? 6.389 3.867 -12.410 1.00 89.19 88 ARG A C 1
ATOM 733 O O . ARG A 1 88 ? 6.391 4.089 -13.615 1.00 89.19 88 ARG A O 1
ATOM 740 N N . CYS A 1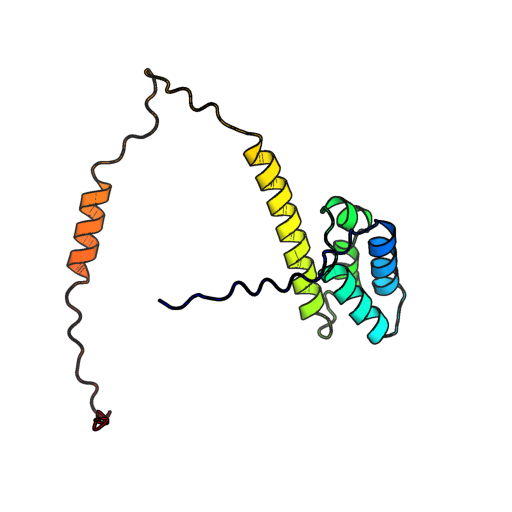 89 ? 7.498 3.628 -11.712 1.00 86.12 89 CYS A N 1
ATOM 741 C CA . CYS A 1 89 ? 8.826 3.562 -12.322 1.00 86.12 89 CYS A CA 1
ATOM 742 C C . CYS A 1 89 ? 8.910 2.469 -13.391 1.00 86.12 89 CYS A C 1
ATOM 744 O O . CYS A 1 89 ? 9.397 2.749 -14.482 1.00 86.12 89 CYS A O 1
ATOM 746 N N . ASP A 1 90 ? 8.370 1.282 -13.117 1.00 84.31 90 ASP A N 1
ATOM 747 C CA . ASP A 1 90 ? 8.349 0.161 -14.061 1.00 84.31 90 ASP A CA 1
ATOM 748 C C . ASP A 1 90 ? 7.596 0.541 -15.342 1.00 84.31 90 ASP A C 1
ATOM 750 O O . ASP A 1 90 ? 8.109 0.362 -16.444 1.00 84.31 90 ASP A O 1
ATOM 754 N N . LYS A 1 91 ? 6.436 1.198 -15.204 1.00 80.19 91 LYS A N 1
ATOM 755 C CA . LYS A 1 91 ? 5.676 1.724 -16.346 1.00 80.19 91 LYS A CA 1
ATOM 756 C C . LYS A 1 91 ? 6.483 2.730 -17.175 1.00 80.19 91 LYS A C 1
ATOM 758 O O . LYS A 1 91 ? 6.404 2.719 -18.401 1.00 80.19 91 LYS A O 1
ATOM 763 N N . TYR A 1 92 ? 7.249 3.618 -16.540 1.00 73.50 92 TYR A N 1
ATOM 764 C CA . TYR A 1 92 ? 8.105 4.565 -17.266 1.00 73.50 92 TYR A CA 1
ATOM 765 C C . TYR A 1 92 ? 9.299 3.876 -17.937 1.00 73.50 92 TYR A C 1
ATOM 767 O O . TYR A 1 92 ? 9.626 4.218 -19.073 1.00 73.50 92 TYR A O 1
ATOM 775 N N . MET A 1 93 ? 9.914 2.889 -17.279 1.00 69.19 93 MET A N 1
ATOM 776 C CA . MET A 1 93 ? 11.026 2.112 -17.833 1.00 69.19 93 MET A CA 1
ATOM 777 C C . MET A 1 93 ? 10.585 1.302 -19.056 1.00 69.19 93 MET A C 1
ATOM 779 O O . MET A 1 93 ? 11.259 1.354 -20.081 1.00 69.19 93 MET A O 1
ATOM 783 N N . GLU A 1 94 ? 9.427 0.639 -19.005 1.00 66.44 94 GLU A N 1
ATOM 784 C CA . GLU A 1 94 ? 8.852 -0.075 -20.155 1.00 66.44 94 GLU A CA 1
ATOM 785 C C . GLU A 1 94 ? 8.591 0.859 -21.346 1.00 66.44 94 GLU A C 1
ATOM 787 O O . GLU A 1 94 ? 8.937 0.527 -22.480 1.00 66.44 94 GLU A O 1
ATOM 792 N N . ASN A 1 95 ? 8.062 2.060 -21.092 1.00 60.41 95 ASN A N 1
ATOM 793 C CA . ASN A 1 95 ? 7.850 3.061 -22.141 1.00 60.41 95 ASN A CA 1
ATOM 794 C C . ASN A 1 95 ? 9.175 3.591 -22.720 1.00 60.41 95 ASN A C 1
ATOM 796 O O . ASN A 1 95 ? 9.267 3.825 -23.922 1.00 60.41 95 ASN A O 1
ATOM 800 N N . SER A 1 96 ? 10.221 3.747 -21.901 1.00 55.88 96 SER A N 1
ATOM 801 C CA . SER A 1 96 ? 11.556 4.137 -22.386 1.00 55.88 96 SER A CA 1
ATOM 802 C C . SER A 1 96 ? 12.286 3.012 -23.128 1.00 55.88 96 SER A C 1
ATOM 804 O O . SER A 1 96 ? 13.013 3.285 -24.072 1.00 55.88 96 SER A O 1
ATOM 806 N N . ALA A 1 97 ? 12.053 1.746 -22.770 1.00 54.38 97 ALA A N 1
ATOM 807 C CA . ALA A 1 97 ? 12.627 0.589 -23.459 1.00 54.38 97 ALA A CA 1
ATOM 808 C C . ALA A 1 97 ? 11.989 0.346 -24.840 1.00 54.38 97 ALA A C 1
ATOM 810 O O . ALA A 1 97 ? 12.602 -0.282 -25.704 1.00 54.38 97 ALA A O 1
ATOM 811 N N . GLN A 1 98 ? 10.774 0.858 -25.067 1.00 52.97 98 GLN A N 1
ATOM 812 C CA . GLN A 1 98 ? 10.180 0.950 -26.405 1.00 52.97 98 GLN A CA 1
ATOM 813 C C . GLN A 1 98 ? 10.853 2.024 -27.271 1.00 52.97 98 GLN A C 1
ATOM 815 O O . GLN A 1 98 ? 10.809 1.927 -28.495 1.00 52.97 98 GLN A O 1
ATOM 820 N N . PHE A 1 99 ? 11.545 2.991 -26.662 1.00 44.50 99 PHE A N 1
ATOM 821 C CA . PHE A 1 99 ? 12.434 3.925 -27.347 1.00 44.50 99 PHE A CA 1
ATOM 822 C C . PHE A 1 99 ? 13.793 3.251 -27.600 1.00 44.50 99 PHE A C 1
ATOM 824 O O . PHE A 1 99 ? 14.829 3.649 -27.070 1.00 44.50 99 PHE A O 1
ATOM 831 N N . LYS A 1 100 ? 13.801 2.177 -28.398 1.00 47.22 100 LYS A N 1
ATOM 832 C CA . LYS A 1 100 ? 15.048 1.691 -28.993 1.00 47.22 100 LYS A CA 1
ATOM 833 C C . LYS A 1 100 ? 15.522 2.759 -29.970 1.00 47.22 100 LYS A C 1
ATOM 835 O O . LYS A 1 100 ? 14.981 2.877 -31.063 1.00 47.22 100 LYS A O 1
ATOM 840 N N . VAL A 1 101 ? 16.514 3.538 -29.557 1.00 52.19 101 VAL A N 1
ATOM 841 C CA . VAL A 1 101 ? 17.370 4.267 -30.488 1.00 52.19 101 VAL A CA 1
ATOM 842 C C . VAL A 1 101 ? 17.976 3.199 -31.400 1.00 52.19 101 VAL A C 1
ATOM 844 O O . VAL A 1 101 ? 18.697 2.323 -30.926 1.00 52.19 101 VAL A O 1
ATOM 847 N N . GLU A 1 102 ? 17.608 3.190 -32.682 1.00 55.31 102 GLU A N 1
ATOM 848 C CA . GLU A 1 102 ? 18.406 2.505 -33.693 1.00 55.31 102 GLU A CA 1
ATOM 849 C C . GLU A 1 102 ? 19.785 3.162 -33.646 1.00 55.31 102 GLU A C 1
ATOM 851 O O . GLU A 1 102 ? 19.964 4.278 -34.126 1.00 55.31 102 GLU A O 1
ATOM 856 N N . GLU A 1 103 ? 20.748 2.515 -32.989 1.00 55.81 103 GLU A N 1
ATOM 857 C CA . GLU A 1 103 ? 22.155 2.908 -33.028 1.00 55.81 103 GLU A CA 1
ATOM 858 C C . GLU A 1 103 ? 22.698 2.619 -34.436 1.00 55.81 103 GLU A C 1
ATOM 860 O O . GLU A 1 103 ? 23.466 1.685 -34.669 1.00 55.81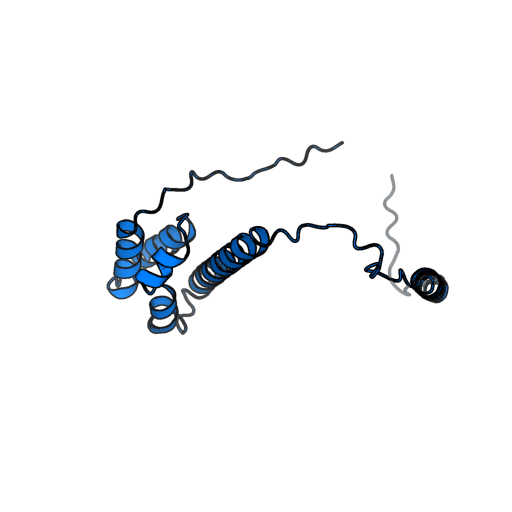 103 GLU A O 1
ATOM 865 N N . GLY A 1 104 ? 22.246 3.404 -35.413 1.00 49.03 104 GLY A N 1
ATOM 866 C CA . GLY A 1 104 ? 22.966 3.610 -36.654 1.00 49.03 104 GLY A CA 1
ATOM 867 C C . GLY A 1 104 ? 24.182 4.466 -36.329 1.00 49.03 104 GLY A C 1
ATOM 868 O O . GLY A 1 104 ? 24.038 5.608 -35.903 1.00 49.03 104 GLY A O 1
ATOM 869 N N . TYR A 1 105 ? 25.376 3.899 -36.481 1.00 54.12 105 TYR A N 1
ATOM 870 C CA . TYR A 1 105 ? 26.621 4.659 -36.449 1.00 54.12 105 TYR A CA 1
ATOM 871 C C . TYR A 1 105 ? 26.539 5.761 -37.513 1.00 54.12 105 TYR A C 1
ATOM 873 O O . TYR A 1 105 ? 26.507 5.444 -38.701 1.00 54.12 105 TYR A O 1
ATOM 881 N N . ASP A 1 106 ? 26.471 7.023 -37.089 1.00 68.56 106 ASP A N 1
ATOM 882 C CA . ASP A 1 106 ? 26.593 8.186 -37.965 1.00 68.56 106 ASP A CA 1
ATOM 883 C C . ASP A 1 106 ? 28.087 8.529 -38.106 1.00 68.56 106 ASP A C 1
ATOM 885 O O . ASP A 1 106 ? 28.696 9.002 -37.138 1.00 68.56 106 ASP A O 1
ATOM 889 N N . PRO A 1 107 ? 28.721 8.270 -39.268 1.00 66.12 107 PRO A N 1
ATOM 890 C CA . PRO A 1 107 ? 30.139 8.554 -39.464 1.00 66.12 107 PRO A CA 1
ATOM 891 C C . PRO A 1 107 ? 30.472 10.050 -39.384 1.00 66.12 107 PRO A C 1
ATOM 893 O O . PRO A 1 107 ? 31.637 10.389 -39.174 1.00 66.12 107 PRO A O 1
ATOM 896 N N . GLU A 1 108 ? 29.488 10.940 -39.564 1.00 69.75 108 GLU A N 1
ATOM 897 C CA . GLU A 1 108 ? 29.697 12.394 -39.544 1.00 69.75 108 GLU A CA 1
ATOM 898 C C . GLU A 1 108 ? 29.617 12.984 -38.127 1.00 69.75 108 GLU A C 1
ATOM 900 O O . GLU A 1 108 ? 30.172 14.054 -37.867 1.00 69.75 108 GLU A O 1
ATOM 905 N N . HIS A 1 109 ? 29.016 12.255 -37.182 1.00 58.59 109 HIS A N 1
ATOM 906 C CA . HIS A 1 109 ? 28.892 12.653 -35.781 1.00 58.59 109 HIS A CA 1
ATOM 907 C C . HIS A 1 109 ? 29.223 11.485 -34.834 1.00 58.59 109 HIS A C 1
ATOM 909 O O . HIS A 1 109 ? 28.320 10.879 -34.250 1.00 58.59 109 HIS A O 1
ATOM 915 N N . PRO A 1 110 ? 30.517 11.170 -34.616 1.00 59.41 110 PRO A N 1
ATOM 916 C CA . PRO A 1 110 ? 30.911 10.158 -33.644 1.00 59.41 110 PRO A CA 1
ATOM 917 C C . PRO A 1 110 ? 30.497 10.605 -32.235 1.00 59.41 110 PRO A C 1
ATOM 919 O O . PRO A 1 110 ? 31.088 11.509 -31.644 1.00 59.41 110 PRO A O 1
ATOM 922 N N . MET A 1 111 ? 29.463 9.978 -31.676 1.00 53.25 111 MET A N 1
ATOM 923 C CA . MET A 1 111 ? 29.116 10.166 -30.271 1.00 53.25 111 MET A CA 1
ATOM 924 C C . MET A 1 111 ? 30.227 9.567 -29.395 1.00 53.25 111 MET A C 1
ATOM 926 O O . MET A 1 111 ? 30.553 8.389 -29.517 1.00 53.25 111 MET A O 1
ATOM 930 N N . PHE A 1 112 ? 30.735 10.401 -28.482 1.00 48.62 112 PHE A N 1
ATOM 931 C CA . PHE A 1 112 ? 31.780 10.175 -27.474 1.00 48.62 112 PHE A CA 1
ATOM 932 C C . PHE A 1 112 ? 33.231 10.389 -27.930 1.00 48.62 112 PHE A C 1
ATOM 934 O O . PHE A 1 112 ? 33.960 9.459 -28.270 1.00 48.62 112 PHE A O 1
ATOM 941 N N . GLU A 1 113 ? 33.713 11.619 -27.721 1.00 48.66 113 GLU A N 1
ATOM 942 C CA . GLU A 1 113 ? 35.084 11.821 -27.254 1.00 48.66 113 GLU A CA 1
ATOM 943 C C . GLU A 1 113 ? 35.233 11.091 -25.912 1.00 48.66 113 GLU A C 1
ATOM 945 O O . GLU A 1 113 ? 34.834 11.576 -24.850 1.00 48.66 113 GLU A O 1
ATOM 950 N N . THR A 1 114 ? 35.791 9.882 -25.934 1.00 44.78 114 THR A N 1
ATOM 951 C CA . THR A 1 114 ? 36.369 9.313 -24.721 1.00 44.78 114 THR A CA 1
ATOM 952 C C . THR A 1 114 ? 37.527 10.216 -24.326 1.00 44.78 114 THR A C 1
ATOM 954 O O . THR A 1 114 ? 38.606 10.122 -24.913 1.00 44.78 114 THR A O 1
ATOM 957 N N . ALA A 1 115 ? 37.291 11.106 -23.362 1.00 45.38 115 ALA A N 1
ATOM 958 C CA . ALA A 1 115 ? 38.327 11.923 -22.757 1.00 45.38 115 ALA A CA 1
ATOM 959 C C . ALA A 1 115 ? 39.456 10.999 -22.287 1.00 45.38 115 ALA A C 1
ATOM 961 O O . ALA A 1 115 ? 39.329 10.241 -21.318 1.00 45.38 115 ALA A O 1
ATOM 962 N N . VAL A 1 116 ? 40.571 11.066 -23.006 1.00 51.72 116 VAL A N 1
ATOM 963 C CA . VAL A 1 116 ? 41.832 10.389 -22.697 1.00 51.72 116 VAL A CA 1
ATOM 964 C C . VAL A 1 116 ? 42.347 10.823 -21.304 1.00 51.72 116 VAL A C 1
ATOM 966 O O . VAL A 1 116 ? 43.161 10.135 -20.691 1.00 51.72 116 VAL A O 1
ATOM 969 N N . ASP A 1 117 ? 41.760 11.883 -20.741 1.00 48.62 117 ASP A N 1
ATOM 970 C CA . ASP A 1 117 ? 42.080 12.503 -19.456 1.00 48.62 117 ASP A CA 1
ATOM 971 C C . ASP A 1 117 ? 41.495 11.783 -18.224 1.00 48.62 117 ASP A C 1
ATOM 973 O O . ASP A 1 117 ? 42.061 11.859 -17.132 1.00 48.62 117 ASP A O 1
ATOM 977 N N . ALA A 1 118 ? 40.427 10.984 -18.362 1.00 47.91 118 ALA A N 1
ATOM 978 C CA . ALA A 1 118 ? 39.802 10.314 -17.209 1.00 47.91 118 ALA A CA 1
ATOM 979 C C . ALA A 1 118 ? 40.669 9.191 -16.596 1.00 47.91 118 ALA A C 1
ATOM 981 O O . ALA A 1 118 ? 40.460 8.782 -15.449 1.00 47.91 118 ALA A O 1
ATOM 982 N N . LYS A 1 119 ? 41.656 8.676 -17.345 1.00 49.28 119 LYS A N 1
ATOM 983 C CA . LYS A 1 119 ? 42.627 7.700 -16.823 1.00 49.28 119 LYS A CA 1
ATOM 984 C C . LYS A 1 119 ? 43.707 8.359 -15.965 1.00 49.28 119 LYS A C 1
ATOM 986 O O . LYS A 1 119 ? 44.125 7.738 -14.994 1.00 49.28 119 LYS A O 1
ATOM 991 N N . VAL A 1 120 ? 44.104 9.592 -16.286 1.00 51.22 120 VAL A N 1
ATOM 992 C CA . VAL A 1 120 ? 45.165 10.328 -15.577 1.00 51.22 120 VAL A CA 1
ATOM 993 C C . VAL A 1 120 ? 44.677 10.795 -14.202 1.00 51.22 120 VAL A C 1
ATOM 995 O O . VAL A 1 120 ? 45.370 10.606 -13.198 1.00 51.22 120 VAL A O 1
ATOM 998 N N . GLU A 1 121 ? 43.443 11.301 -14.125 1.00 51.50 121 GLU A N 1
ATOM 999 C CA . GLU A 1 121 ? 42.827 11.759 -12.870 1.00 51.50 121 GLU A CA 1
ATOM 1000 C C . GLU A 1 121 ? 42.628 10.603 -11.870 1.00 51.50 121 GLU A C 1
ATOM 1002 O O . GLU A 1 121 ? 42.875 10.734 -10.669 1.00 51.50 121 GLU A O 1
ATOM 1007 N N . LYS A 1 122 ? 42.235 9.422 -12.372 1.00 51.59 122 LYS A N 1
ATOM 1008 C CA . LYS A 1 122 ? 41.974 8.241 -11.537 1.00 51.59 122 LYS A CA 1
ATOM 1009 C C . LYS A 1 122 ? 43.255 7.635 -10.956 1.00 51.59 122 LYS A C 1
ATOM 1011 O O . LYS A 1 122 ? 43.216 7.126 -9.839 1.00 51.59 122 LYS A O 1
ATOM 1016 N N . SER A 1 123 ? 44.379 7.701 -11.676 1.00 56.66 123 SER A N 1
ATOM 1017 C CA . SER A 1 123 ? 45.693 7.320 -11.133 1.00 56.66 123 SER A CA 1
ATOM 1018 C C . SER A 1 123 ? 46.173 8.286 -10.050 1.00 56.66 123 SER A C 1
ATOM 1020 O O . SER A 1 123 ? 46.673 7.834 -9.025 1.00 56.66 123 SER A O 1
ATOM 1022 N N . ARG A 1 124 ? 45.940 9.593 -10.225 1.00 54.47 124 ARG A N 1
ATOM 1023 C CA . ARG A 1 124 ? 46.381 10.630 -9.281 1.00 54.47 124 ARG A CA 1
ATOM 1024 C C . ARG A 1 124 ? 45.685 10.521 -7.918 1.00 54.47 124 ARG A C 1
ATOM 1026 O O . ARG A 1 124 ? 46.348 10.579 -6.888 1.00 54.47 124 ARG A O 1
ATOM 1033 N N . LEU A 1 125 ? 44.372 10.271 -7.907 1.00 54.56 125 LEU A N 1
ATOM 1034 C CA . LEU A 1 125 ? 43.601 10.060 -6.670 1.00 54.56 125 LEU A CA 1
ATOM 1035 C C . LEU A 1 125 ? 43.955 8.747 -5.946 1.00 54.56 125 LEU A C 1
ATOM 1037 O O . LEU A 1 125 ? 43.816 8.659 -4.728 1.00 54.56 125 LEU A O 1
ATOM 1041 N N . LEU A 1 126 ? 44.404 7.715 -6.670 1.00 58.06 126 LEU A N 1
ATOM 1042 C CA . LEU A 1 126 ? 44.826 6.447 -6.062 1.00 58.06 126 LEU A CA 1
ATOM 1043 C C . LEU A 1 126 ? 46.191 6.575 -5.363 1.00 58.06 126 LEU A C 1
ATOM 1045 O O . LEU A 1 126 ? 46.433 5.911 -4.357 1.00 58.06 126 LEU A O 1
ATOM 1049 N N . GLU A 1 127 ? 47.064 7.432 -5.894 1.00 59.41 127 GLU A N 1
ATOM 1050 C CA . GLU A 1 127 ? 48.411 7.694 -5.378 1.00 59.41 127 GLU A CA 1
ATOM 1051 C C . GLU A 1 127 ? 48.379 8.566 -4.109 1.00 59.41 127 GLU A C 1
ATOM 1053 O O . GLU A 1 127 ? 49.107 8.299 -3.154 1.00 59.41 127 GLU A O 1
ATOM 1058 N N . GLU A 1 128 ? 47.454 9.531 -4.035 1.00 59.56 128 GLU A N 1
ATOM 1059 C CA . GLU A 1 128 ? 47.295 10.437 -2.885 1.00 59.56 128 GLU A CA 1
ATOM 1060 C C . GLU A 1 128 ? 46.755 9.739 -1.614 1.00 59.56 128 GLU A C 1
ATOM 1062 O O . GLU A 1 128 ? 46.950 10.215 -0.495 1.00 59.56 128 GLU A O 1
ATOM 1067 N N . HIS A 1 129 ? 46.122 8.568 -1.755 1.00 57.62 129 HIS A N 1
ATOM 1068 C CA . HIS A 1 129 ? 45.522 7.811 -0.646 1.00 57.62 129 HIS A CA 1
ATOM 1069 C C . HIS A 1 129 ? 46.266 6.517 -0.273 1.00 57.62 129 HIS A C 1
ATOM 1071 O O . HIS A 1 129 ? 45.780 5.742 0.555 1.00 57.62 129 HIS A O 1
ATOM 1077 N N . ALA A 1 130 ? 47.447 6.271 -0.844 1.00 58.31 130 ALA A N 1
ATOM 1078 C CA . ALA A 1 130 ? 48.151 4.997 -0.693 1.00 58.31 130 ALA A CA 1
ATOM 1079 C C . ALA A 1 130 ? 48.930 4.818 0.627 1.00 58.31 130 ALA A C 1
ATOM 1081 O O . ALA A 1 130 ? 49.401 3.714 0.894 1.00 58.31 130 ALA A O 1
ATOM 1082 N N . GLU A 1 131 ? 49.053 5.832 1.491 1.00 62.78 131 GLU A N 1
ATOM 1083 C CA . GLU A 1 131 ? 49.869 5.713 2.711 1.00 62.78 131 GLU A CA 1
ATOM 1084 C C . GLU A 1 131 ? 49.061 5.811 4.016 1.00 62.78 131 GLU A C 1
ATOM 1086 O O . GLU A 1 131 ? 49.278 6.670 4.869 1.00 62.78 131 GLU A O 1
ATOM 1091 N N . TYR A 1 132 ? 48.139 4.866 4.226 1.00 60.44 132 TYR A N 1
ATOM 1092 C CA . TYR A 1 132 ? 47.586 4.629 5.562 1.00 60.44 132 TYR A CA 1
ATOM 1093 C C . TYR A 1 132 ? 4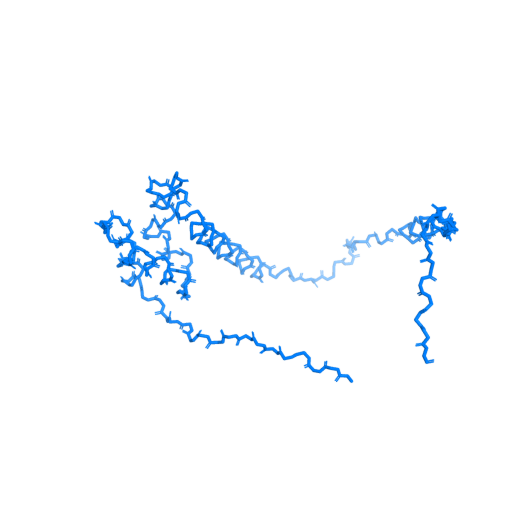8.543 3.755 6.386 1.00 60.44 132 TYR A C 1
ATOM 1095 O O . TYR A 1 132 ? 48.560 2.530 6.258 1.00 60.44 132 TYR A O 1
ATOM 1103 N N . LYS A 1 133 ? 49.339 4.376 7.266 1.00 62.50 133 LYS A N 1
ATOM 1104 C CA . LYS A 1 133 ? 50.099 3.666 8.310 1.00 62.50 133 LYS A CA 1
ATOM 1105 C C . LYS A 1 133 ? 49.202 3.514 9.545 1.00 62.50 133 LYS A C 1
ATOM 1107 O O . LYS A 1 133 ? 48.968 4.514 10.225 1.00 62.50 133 LYS A O 1
ATOM 1112 N N . PRO A 1 134 ? 48.690 2.310 9.868 1.00 60.91 134 PRO A N 1
ATOM 1113 C CA . PRO A 1 134 ? 47.862 2.128 11.054 1.00 60.91 134 PRO A CA 1
ATOM 1114 C C . PRO A 1 134 ? 48.670 2.486 12.305 1.00 60.91 134 PRO A C 1
ATOM 1116 O O . PRO A 1 134 ? 49.667 1.839 12.632 1.00 60.91 134 PRO A O 1
ATOM 1119 N N . THR A 1 135 ? 48.257 3.536 13.011 1.00 62.06 135 THR A N 1
ATOM 1120 C CA . THR A 1 135 ? 48.868 3.915 14.284 1.00 62.06 135 THR A CA 1
ATOM 1121 C C . THR A 1 135 ? 48.403 2.963 15.382 1.00 62.06 135 THR A C 1
ATOM 1123 O O . THR A 1 135 ? 47.248 2.541 15.449 1.00 62.06 135 THR A O 1
ATOM 1126 N N . ARG A 1 136 ? 49.328 2.585 16.268 1.00 58.62 136 ARG A N 1
ATOM 1127 C CA . ARG A 1 136 ? 49.032 1.722 17.415 1.00 58.62 136 ARG A CA 1
ATOM 1128 C C . ARG A 1 136 ? 48.097 2.472 18.366 1.00 58.62 136 ARG A C 1
ATOM 1130 O O . ARG A 1 136 ? 48.529 3.405 19.039 1.00 58.62 136 ARG A O 1
ATOM 1137 N N . ILE A 1 137 ? 46.839 2.046 18.455 1.00 64.06 137 ILE A N 1
ATOM 1138 C CA . ILE A 1 137 ? 45.885 2.585 19.431 1.00 64.06 137 ILE A CA 1
ATOM 1139 C C . ILE A 1 137 ? 46.416 2.258 20.836 1.00 64.06 137 ILE A C 1
ATOM 1141 O O . ILE A 1 137 ? 46.502 1.091 21.230 1.00 64.06 137 ILE A O 1
ATOM 1145 N N . ARG A 1 138 ? 46.836 3.282 21.590 1.00 52.41 138 ARG A N 1
ATOM 1146 C CA . ARG A 1 138 ? 47.273 3.126 22.986 1.00 52.41 138 ARG A CA 1
ATOM 1147 C C . ARG A 1 138 ? 46.087 2.622 23.817 1.00 52.41 138 ARG A C 1
ATOM 1149 O O . ARG A 1 138 ? 45.082 3.311 23.921 1.00 52.41 138 ARG A O 1
ATOM 1156 N N . GLY A 1 139 ? 46.226 1.439 24.417 1.00 58.78 139 GLY A N 1
ATOM 1157 C CA . GLY A 1 139 ? 45.297 0.924 25.434 1.00 58.78 139 GLY A CA 1
ATOM 1158 C C . GLY A 1 139 ? 44.417 -0.260 25.029 1.00 58.78 139 GLY A C 1
ATOM 1159 O O . GLY A 1 139 ? 43.740 -0.800 25.896 1.00 58.78 139 GLY A O 1
ATOM 1160 N N . VAL A 1 140 ? 44.445 -0.722 23.773 1.00 60.59 140 VAL A N 1
ATOM 1161 C CA . VAL A 1 140 ? 43.687 -1.922 23.372 1.00 60.59 140 VAL A CA 1
ATOM 1162 C C . VAL A 1 140 ? 44.630 -3.129 23.338 1.00 60.59 140 VAL A C 1
ATOM 1164 O O . VAL A 1 140 ? 45.512 -3.189 22.475 1.00 60.59 140 VAL A O 1
ATOM 1167 N N . PRO A 1 141 ? 44.519 -4.091 24.271 1.00 57.44 141 PRO A N 1
ATOM 1168 C CA . PRO A 1 141 ? 45.327 -5.297 24.214 1.00 57.44 141 PRO A CA 1
ATOM 1169 C C . PRO A 1 141 ? 44.894 -6.131 23.003 1.00 57.44 141 PRO A C 1
ATOM 1171 O O . PRO A 1 141 ? 43.741 -6.549 22.897 1.00 57.44 141 PRO A O 1
ATOM 1174 N N . PHE A 1 142 ? 45.828 -6.393 22.086 1.00 55.53 142 PHE A N 1
ATOM 1175 C CA . PHE A 1 142 ? 45.630 -7.370 21.018 1.00 55.53 142 PHE A CA 1
ATOM 1176 C C . PHE A 1 142 ? 45.479 -8.752 21.653 1.00 55.53 142 PHE A C 1
ATOM 1178 O O . PHE A 1 142 ? 46.462 -9.395 22.029 1.00 55.53 142 PHE A O 1
ATOM 1185 N N . LYS A 1 143 ? 44.232 -9.201 21.802 1.00 57.25 143 LYS A N 1
ATOM 1186 C CA . LYS A 1 143 ? 43.904 -10.557 22.231 1.00 57.25 143 LYS A CA 1
ATOM 1187 C C . LYS A 1 143 ? 44.388 -11.506 21.133 1.00 57.25 143 LYS A C 1
ATOM 1189 O O . LYS A 1 143 ? 43.762 -11.626 20.084 1.00 57.25 143 LYS A O 1
ATOM 1194 N N . ARG A 1 144 ? 45.551 -12.127 21.343 1.00 56.31 144 ARG A N 1
ATOM 1195 C CA . ARG A 1 144 ? 46.033 -13.219 20.493 1.00 56.31 144 ARG A CA 1
ATOM 1196 C C . ARG A 1 144 ? 45.051 -14.376 20.664 1.00 56.31 144 ARG A C 1
ATOM 1198 O O . ARG A 1 144 ? 44.960 -14.947 21.746 1.00 56.31 144 ARG A O 1
ATOM 1205 N N . PHE A 1 145 ? 44.279 -14.682 19.628 1.00 55.75 145 PHE A N 1
ATOM 1206 C CA . PHE A 1 145 ? 43.583 -15.960 19.553 1.00 55.75 145 PHE A CA 1
ATOM 1207 C C . PHE A 1 145 ? 44.649 -17.018 19.262 1.00 55.75 145 PHE A C 1
ATOM 1209 O O . PHE A 1 145 ? 45.201 -17.051 18.164 1.00 55.75 145 PHE A O 1
ATOM 1216 N N . ASN A 1 146 ? 44.996 -17.817 20.272 1.00 50.66 146 ASN A N 1
ATOM 1217 C CA . ASN A 1 146 ? 45.839 -18.990 20.074 1.00 50.66 146 ASN A CA 1
ATOM 1218 C C . ASN A 1 146 ? 45.069 -19.993 19.200 1.00 50.66 146 ASN A C 1
ATOM 1220 O O . ASN A 1 146 ? 43.914 -20.304 19.497 1.00 50.66 146 ASN A O 1
ATOM 1224 N N . ARG A 1 147 ? 45.711 -20.429 18.112 1.00 45.97 147 ARG A N 1
ATOM 1225 C CA . ARG A 1 147 ? 45.385 -21.664 17.393 1.00 45.97 147 ARG A CA 1
ATOM 1226 C C . ARG A 1 147 ? 45.919 -22.857 18.168 1.00 45.97 147 ARG A C 1
ATOM 1228 O O . ARG A 1 147 ? 46.991 -22.687 18.792 1.00 45.97 147 ARG A O 1
#

Organism: Caenorhabditis remanei (NCBI:txid31234)

Sequence (147 aa):
MSQYSNYSDRRSAVPASFEKVKRYTKDLVYSKDKKVINRAFLGLAEMTCPIEIFEKCQVEKILQKFYKEKVEYFYQVNVLTNKLNTLRCDKYMENSAQFKVEEGYDPEHPMFETAVDAKVEKSRLLEEHAEYKPTRIRGVPFKRFNR

Secondary structure (DSSP, 8-state):
--------------B--HHHHHHHHHHHHH---HHHHHHHHHHHHH-B--HHHHHHTTHHHHHHHHTTT-GGGHHHHHHHHHHHHHHHHHHHHHHHHT--------TTS-S----TTHHHHHHHHHHHT--------TT--------

Radius of gyration: 26.96 Å; chains: 1; bounding box: 66×35×65 Å

pLDDT: mean 73.6, std 20.27, range [38.5, 96.31]